Protein AF-A0A350UFX6-F1 (afdb_monomer_lite)

Sequence (81 aa):
MVETVTASRCYNCATPLPPGFDFGAECPKCKAQLHCCKQCTYFEPSTRFQCTKPIPERIAYKDRANECTFFRARVTVARKN

pLDDT: mean 88.68, std 12.98, range [43.19, 96.94]

Foldseek 3Di:
DFPFQWWFAALPPRHTDHPPDDQCFADPPPRFRRQFQSQAPQQACPDVLRGPDPDPDRDPDRRHHDDDPNGDGDIDTDGDD

Secondary structure (DSSP, 8-state):
-----EEEE-TTT-PEEPTT--TTSBPTTT--BSSSGGGBTTB-TTSGGGBSS--SS--S-SSS----TT--B-EEE----

Radius of gyration: 13.49 Å; chains: 1; bounding box: 29×25×42 Å

Structure (mmCIF, N/CA/C/O backbone):
data_AF-A0A350UFX6-F1
#
_entry.id   AF-A0A350UFX6-F1
#
loop_
_atom_site.group_PDB
_atom_site.id
_atom_site.type_symbol
_atom_site.label_atom_id
_atom_site.label_alt_id
_atom_site.label_comp_id
_atom_site.label_asym_id
_atom_site.label_entity_id
_atom_site.label_seq_id
_atom_site.pdbx_PDB_ins_code
_atom_site.Cartn_x
_atom_site.Cartn_y
_atom_site.Cartn_z
_atom_site.occupancy
_atom_site.B_iso_or_equiv
_atom_site.auth_seq_id
_atom_site.auth_comp_id
_atom_site.auth_asym_id
_atom_site.auth_atom_id
_atom_site.pdbx_PDB_model_num
ATOM 1 N N . MET A 1 1 ? -2.113 -16.307 27.062 1.00 43.19 1 MET A N 1
ATOM 2 C CA . MET A 1 1 ? -2.143 -16.137 25.592 1.00 43.19 1 MET A CA 1
ATOM 3 C C 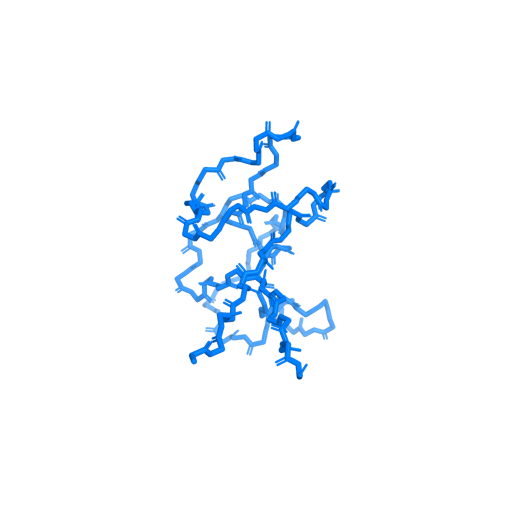. MET A 1 1 ? -1.970 -14.655 25.308 1.00 43.19 1 MET A C 1
ATOM 5 O O . MET A 1 1 ? -2.751 -13.878 25.833 1.00 43.19 1 MET A O 1
ATOM 9 N N . VAL A 1 2 ? -0.918 -14.248 24.594 1.00 47.69 2 VAL A N 1
ATOM 10 C CA . VAL A 1 2 ? -0.705 -12.834 24.241 1.00 47.69 2 VAL A CA 1
ATOM 11 C C . VAL A 1 2 ? -1.431 -12.583 22.927 1.00 47.69 2 VAL A C 1
ATOM 13 O O . VAL A 1 2 ? -1.028 -13.107 21.892 1.00 47.69 2 VAL A O 1
ATOM 16 N N . GLU A 1 3 ? -2.522 -11.825 22.966 1.00 51.25 3 GLU A N 1
ATOM 17 C CA . GLU A 1 3 ? -3.234 -11.407 21.759 1.00 51.25 3 GLU A CA 1
ATOM 18 C C . GLU A 1 3 ? -2.384 -10.373 21.007 1.00 51.25 3 GLU A C 1
ATOM 20 O O . GLU A 1 3 ? -2.314 -9.195 21.371 1.00 51.25 3 GLU A O 1
ATOM 25 N N . THR A 1 4 ? -1.686 -10.811 19.960 1.00 55.69 4 THR A N 1
ATOM 26 C CA . THR A 1 4 ? -0.986 -9.927 19.027 1.00 55.69 4 THR A CA 1
ATOM 27 C C . THR A 1 4 ? -2.006 -9.213 18.147 1.00 55.69 4 THR A C 1
ATOM 29 O O . THR A 1 4 ? -2.426 -9.716 17.104 1.00 55.69 4 THR A O 1
ATOM 32 N N . VAL A 1 5 ? -2.393 -7.999 18.545 1.00 59.56 5 VAL A N 1
ATOM 33 C CA . VAL A 1 5 ? -3.213 -7.132 17.694 1.00 59.56 5 VAL A CA 1
ATOM 34 C C . VAL A 1 5 ? -2.361 -6.701 16.502 1.00 59.56 5 VAL A C 1
ATOM 36 O O . VAL A 1 5 ? -1.482 -5.843 16.606 1.00 59.56 5 VAL A O 1
ATOM 39 N N . THR A 1 6 ? -2.604 -7.342 15.364 1.00 66.69 6 THR A N 1
ATOM 40 C CA . THR A 1 6 ? -1.978 -6.992 14.091 1.00 66.69 6 THR A CA 1
ATOM 41 C C . THR A 1 6 ? -2.849 -5.927 13.440 1.00 66.69 6 THR A C 1
ATOM 43 O O . THR A 1 6 ? -3.906 -6.239 12.896 1.00 66.69 6 THR A O 1
ATOM 46 N N . ALA A 1 7 ? -2.442 -4.661 13.536 1.00 80.88 7 ALA A N 1
ATOM 47 C CA . ALA A 1 7 ? -3.199 -3.547 12.971 1.00 80.88 7 ALA A CA 1
ATOM 48 C C . ALA A 1 7 ? -2.484 -3.011 11.727 1.00 80.88 7 ALA A C 1
ATOM 50 O O . ALA A 1 7 ? -1.343 -2.551 11.804 1.00 80.88 7 ALA A O 1
ATOM 51 N N . SER A 1 8 ? -3.151 -3.052 10.575 1.00 91.25 8 SER A N 1
ATOM 52 C CA . SER A 1 8 ? -2.719 -2.298 9.395 1.00 91.25 8 SER A CA 1
ATOM 53 C C . SER A 1 8 ? -3.415 -0.939 9.374 1.00 91.25 8 SER A C 1
ATOM 55 O O . SER A 1 8 ? -4.463 -0.744 9.989 1.00 91.25 8 SER A O 1
ATOM 57 N N . ARG A 1 9 ? -2.811 0.041 8.704 1.00 93.88 9 ARG A N 1
ATOM 58 C CA . ARG A 1 9 ? -3.374 1.387 8.539 1.00 93.88 9 ARG A CA 1
ATOM 59 C C . ARG A 1 9 ? -3.305 1.772 7.077 1.00 93.88 9 ARG A C 1
ATOM 61 O O . ARG A 1 9 ? -2.336 1.417 6.412 1.00 93.88 9 ARG A O 1
ATOM 68 N N . CYS A 1 10 ? -4.298 2.506 6.590 1.00 95.44 10 CYS A N 1
ATOM 69 C CA . CYS A 1 10 ? -4.279 3.040 5.232 1.00 95.44 10 CYS A CA 1
ATOM 70 C C . CYS A 1 10 ? -3.087 3.991 5.043 1.00 95.44 10 CYS A C 1
ATOM 72 O O . CYS A 1 10 ? -2.913 4.921 5.831 1.00 95.44 10 CYS A O 1
ATOM 74 N N . TYR A 1 11 ? -2.317 3.805 3.972 1.00 95.00 11 TYR A N 1
ATOM 75 C CA . TYR A 1 11 ? -1.169 4.647 3.635 1.00 95.00 11 TYR A CA 1
ATOM 76 C C . TYR A 1 11 ? -1.553 6.118 3.406 1.00 95.00 11 TYR A C 1
ATOM 78 O O . TYR A 1 11 ? -0.723 6.997 3.604 1.00 95.00 11 TYR A O 1
ATOM 86 N N . ASN A 1 12 ? -2.793 6.383 2.969 1.00 96.50 12 ASN A N 1
ATOM 87 C CA . ASN A 1 12 ? -3.249 7.719 2.589 1.00 96.50 12 ASN A CA 1
ATOM 88 C C . ASN A 1 12 ? -3.853 8.498 3.768 1.00 96.50 12 ASN A C 1
ATOM 90 O O . ASN A 1 12 ? -3.503 9.647 3.998 1.00 96.50 12 ASN A O 1
ATOM 94 N N . CYS A 1 13 ? -4.769 7.884 4.527 1.00 96.25 13 CYS A N 1
ATOM 95 C CA . CYS A 1 13 ? -5.525 8.577 5.583 1.00 96.25 13 CYS A CA 1
ATOM 96 C C . CYS A 1 13 ? -5.251 8.066 7.006 1.00 96.25 13 CYS A C 1
ATOM 98 O O . CYS A 1 13 ? -5.912 8.506 7.947 1.00 96.25 13 CYS A O 1
ATOM 100 N N . ALA A 1 14 ? -4.329 7.110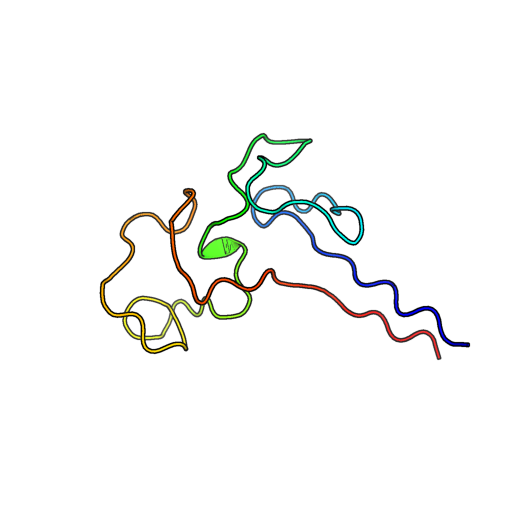 7.162 1.00 94.38 14 ALA A N 1
ATOM 101 C CA . ALA A 1 14 ? -3.930 6.490 8.429 1.00 94.38 14 ALA A CA 1
ATOM 102 C C . ALA A 1 14 ? -5.045 5.777 9.226 1.00 94.38 14 ALA A C 1
ATOM 104 O O . ALA A 1 14 ? -4.796 5.307 10.345 1.00 94.38 14 ALA A O 1
ATOM 105 N N . THR A 1 15 ? -6.252 5.639 8.658 1.00 94.06 15 THR A N 1
ATOM 106 C CA . THR A 1 15 ? -7.349 4.878 9.268 1.00 94.06 15 THR A CA 1
ATOM 107 C C . THR A 1 15 ? -6.912 3.444 9.550 1.00 94.06 15 THR A C 1
ATOM 109 O O . THR A 1 15 ? -6.372 2.802 8.643 1.00 94.06 15 THR A O 1
ATOM 112 N N . PRO A 1 16 ? -7.130 2.939 10.778 1.00 92.31 16 PRO A N 1
ATOM 113 C CA . PRO A 1 16 ? -6.865 1.546 11.099 1.00 92.31 16 PRO A CA 1
ATOM 114 C C . PRO A 1 16 ? -7.809 0.641 10.308 1.00 92.31 16 PRO A C 1
ATOM 116 O O . PRO A 1 16 ? -9.006 0.908 10.212 1.00 92.31 16 PRO A O 1
ATOM 119 N N . LEU A 1 17 ? -7.254 -0.423 9.743 1.00 91.00 17 LEU A N 1
ATOM 120 C CA . LEU A 1 17 ? -8.000 -1.478 9.079 1.00 91.00 17 LEU A CA 1
ATOM 121 C C . LEU A 1 17 ? -8.115 -2.667 10.044 1.00 91.00 17 LEU A C 1
ATOM 123 O O . LEU A 1 17 ? -7.151 -2.958 10.766 1.00 91.00 17 LEU A O 1
ATOM 127 N N . PRO A 1 18 ? -9.276 -3.340 10.086 1.00 85.38 18 PRO A N 1
ATOM 128 C CA . PRO A 1 18 ? -9.470 -4.494 10.951 1.00 85.38 18 PRO A CA 1
ATOM 129 C C . PRO A 1 18 ? -8.513 -5.641 10.575 1.00 85.38 18 PRO A C 1
ATOM 131 O O . PRO A 1 18 ? -8.039 -5.719 9.436 1.00 85.38 18 PRO A O 1
ATOM 134 N N . PRO A 1 19 ? -8.203 -6.547 11.517 1.00 83.12 19 PRO A N 1
ATOM 135 C CA . PRO A 1 19 ? -7.443 -7.750 11.199 1.00 83.12 19 PRO A CA 1
ATOM 136 C C . PRO A 1 19 ? -8.196 -8.580 10.148 1.00 83.12 19 PRO A C 1
ATOM 138 O O . PRO A 1 19 ? -9.413 -8.717 10.220 1.00 83.12 19 PRO A O 1
ATOM 141 N N . GLY A 1 20 ? -7.474 -9.111 9.159 1.00 83.06 20 GLY A N 1
ATOM 142 C CA . GLY A 1 20 ? -8.078 -9.870 8.057 1.00 83.06 20 GLY A CA 1
ATOM 143 C C . GLY A 1 20 ? -8.813 -9.023 7.011 1.00 83.06 20 GLY A C 1
ATOM 144 O O . GLY A 1 20 ? -9.531 -9.586 6.194 1.00 83.06 20 GLY A O 1
ATOM 145 N N . PHE A 1 21 ? -8.647 -7.693 7.018 1.00 88.38 21 PHE A N 1
ATOM 146 C CA . PHE A 1 21 ? -9.196 -6.826 5.974 1.00 88.38 21 PHE A CA 1
ATOM 147 C C . PHE A 1 21 ? -8.711 -7.248 4.577 1.00 88.38 21 PHE A C 1
ATOM 149 O O . PHE A 1 21 ? -7.521 -7.504 4.378 1.00 88.38 21 PHE A O 1
ATOM 156 N N . ASP A 1 22 ? -9.630 -7.274 3.611 1.00 90.75 22 ASP A N 1
ATOM 157 C CA . ASP A 1 22 ? -9.314 -7.559 2.215 1.00 90.75 22 ASP A CA 1
ATOM 158 C C . ASP A 1 22 ? -8.612 -6.358 1.567 1.00 90.75 22 ASP A C 1
ATOM 160 O O . ASP A 1 22 ? -9.207 -5.303 1.370 1.00 90.75 22 ASP A O 1
ATOM 164 N N . PHE A 1 23 ? -7.329 -6.498 1.230 1.00 92.12 23 PHE A N 1
ATOM 165 C CA . PHE A 1 23 ? -6.566 -5.406 0.615 1.00 92.12 23 PHE A CA 1
ATOM 166 C C . PHE A 1 23 ? -6.927 -5.163 -0.855 1.00 92.12 23 PHE A C 1
ATOM 168 O O . PHE A 1 23 ? -6.519 -4.131 -1.388 1.00 92.12 23 PHE A O 1
ATOM 175 N N . GLY A 1 24 ? -7.684 -6.063 -1.495 1.00 92.50 24 GLY A N 1
ATOM 176 C CA . GLY A 1 24 ? -8.273 -5.833 -2.815 1.00 92.50 24 GLY A CA 1
ATOM 177 C C . GLY A 1 24 ? -9.352 -4.748 -2.790 1.00 92.50 24 GLY A C 1
ATOM 178 O O . GLY A 1 24 ? -9.532 -4.035 -3.778 1.00 92.50 24 GLY A O 1
ATOM 179 N N . ALA A 1 25 ? -10.010 -4.559 -1.645 1.00 92.88 25 ALA A N 1
ATOM 180 C CA . ALA A 1 25 ? -10.967 -3.487 -1.428 1.00 92.88 25 ALA A CA 1
ATOM 181 C C . ALA A 1 25 ? -10.310 -2.105 -1.235 1.00 92.88 25 ALA A C 1
ATOM 183 O O . ALA A 1 25 ? -9.144 -1.940 -0.858 1.00 92.88 25 ALA A O 1
ATOM 184 N N . GLU A 1 26 ? -11.110 -1.066 -1.459 1.00 95.75 26 GLU A N 1
ATOM 185 C CA . GLU A 1 26 ? -10.734 0.317 -1.185 1.00 95.75 26 GLU A CA 1
ATOM 186 C C . GLU A 1 26 ? -10.851 0.649 0.308 1.00 95.75 26 GLU A C 1
ATOM 188 O O . GLU A 1 26 ? -11.643 0.069 1.055 1.00 95.75 26 GLU A O 1
ATOM 193 N N . CYS A 1 27 ? -10.096 1.651 0.756 1.00 95.44 27 CYS A N 1
ATOM 194 C CA . CYS A 1 27 ? -10.178 2.132 2.127 1.00 95.44 27 CYS A CA 1
ATOM 195 C C . CYS A 1 27 ? -11.611 2.587 2.469 1.00 95.44 27 CYS A C 1
ATOM 197 O O . CYS A 1 27 ? -12.155 3.449 1.773 1.00 95.44 27 CYS A O 1
ATOM 199 N N . PRO A 1 28 ? -12.198 2.133 3.593 1.00 93.94 28 PRO A N 1
ATOM 200 C CA . PRO A 1 28 ? -13.572 2.485 3.955 1.00 93.94 28 PRO A CA 1
ATOM 201 C C . PRO A 1 28 ? -13.769 3.985 4.229 1.00 93.94 28 PRO A C 1
ATOM 203 O O . PRO A 1 28 ? -14.886 4.476 4.111 1.00 93.94 28 PRO A O 1
ATOM 206 N N . LYS A 1 29 ? -12.697 4.722 4.565 1.00 96.00 29 LYS A N 1
ATOM 207 C CA . LYS A 1 29 ? -12.757 6.160 4.872 1.00 96.00 29 LYS A CA 1
ATOM 208 C C . LYS A 1 29 ? -12.477 7.057 3.668 1.00 96.00 29 LYS A C 1
ATOM 210 O O . LYS A 1 29 ? -13.222 7.995 3.429 1.00 96.00 29 LYS A O 1
ATOM 215 N N . CYS A 1 30 ? -11.375 6.823 2.955 1.00 96.94 30 CYS A N 1
ATOM 216 C CA . CYS A 1 30 ? -10.910 7.729 1.894 1.00 96.94 30 CYS A CA 1
ATOM 217 C C . CYS A 1 30 ? -10.974 7.127 0.488 1.00 96.94 30 CYS A C 1
ATOM 219 O O . CYS A 1 30 ? -10.519 7.773 -0.449 1.00 96.94 30 CYS A O 1
ATOM 221 N N . LYS A 1 31 ? -11.476 5.891 0.348 1.00 96.00 31 LYS A N 1
ATOM 222 C CA . LYS A 1 31 ? -11.575 5.154 -0.922 1.00 96.00 31 LYS A CA 1
ATOM 223 C C . LYS A 1 31 ? -10.245 4.949 -1.662 1.00 96.00 31 LYS A C 1
ATOM 225 O O . LYS A 1 31 ? -10.225 4.571 -2.820 1.00 96.00 31 LYS A O 1
ATOM 230 N N . ALA A 1 32 ? -9.110 5.145 -0.988 1.00 96.31 32 ALA A N 1
ATOM 231 C CA . ALA A 1 32 ? -7.804 4.839 -1.562 1.00 96.31 32 ALA A CA 1
ATOM 232 C C . ALA A 1 32 ? -7.655 3.332 -1.809 1.00 96.31 32 ALA A C 1
ATOM 234 O O . ALA A 1 32 ? -8.054 2.523 -0.970 1.00 96.31 32 ALA A O 1
ATOM 235 N N . GLN A 1 33 ? -7.027 2.966 -2.921 1.00 96.44 33 GLN A N 1
ATOM 236 C CA . GLN A 1 33 ? -6.766 1.576 -3.284 1.00 96.44 33 GLN A CA 1
ATOM 237 C C . GLN A 1 33 ? -5.675 0.995 -2.380 1.00 96.44 33 GLN A C 1
ATOM 239 O O . GLN A 1 33 ? -4.573 1.541 -2.292 1.00 96.44 33 GLN A O 1
ATOM 244 N N . LEU A 1 34 ? -5.983 -0.095 -1.674 1.00 95.69 34 LEU A N 1
ATOM 245 C CA . LEU A 1 34 ? -5.098 -0.637 -0.642 1.00 95.69 34 LEU A CA 1
ATOM 246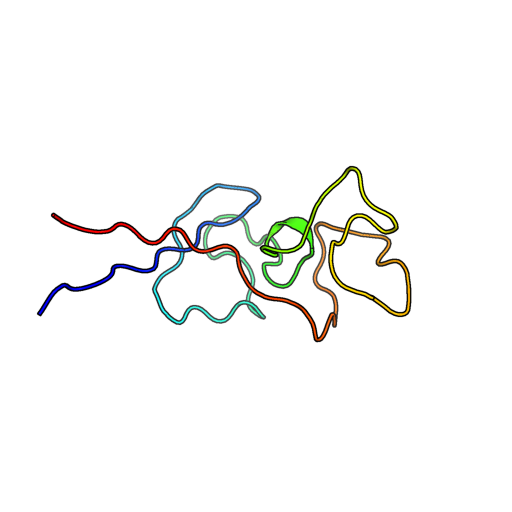 C C . LEU A 1 34 ? -4.132 -1.702 -1.174 1.00 95.69 34 LEU A C 1
ATOM 248 O O . LEU A 1 34 ? -3.050 -1.858 -0.612 1.00 95.69 34 LEU A O 1
ATOM 252 N N . HIS A 1 35 ? -4.430 -2.354 -2.298 1.00 96.31 35 HIS A N 1
ATOM 253 C CA . HIS A 1 35 ? -3.485 -3.231 -2.994 1.00 96.31 35 HIS A CA 1
ATOM 254 C C . HIS A 1 35 ? -2.488 -2.432 -3.856 1.00 96.31 35 HIS A C 1
ATOM 256 O O . HIS A 1 35 ? -2.397 -2.599 -5.072 1.00 96.31 35 HIS A O 1
ATOM 262 N N . CYS A 1 36 ? -1.759 -1.500 -3.238 1.00 96.94 36 CYS A N 1
ATOM 263 C CA . CYS A 1 36 ? -0.824 -0.600 -3.915 1.00 96.94 36 CYS A CA 1
ATOM 264 C C . CYS A 1 36 ? 0.585 -0.663 -3.309 1.00 96.94 36 CYS A C 1
ATOM 266 O O . CYS A 1 36 ? 0.780 -1.099 -2.172 1.00 96.94 36 CYS A O 1
ATOM 268 N N . CYS A 1 37 ? 1.602 -0.197 -4.044 1.00 96.62 37 CYS A N 1
ATOM 269 C CA . CYS A 1 37 ? 2.975 -0.201 -3.535 1.00 96.62 37 CYS A CA 1
ATOM 270 C C . CYS A 1 37 ? 3.107 0.598 -2.231 1.00 96.62 37 CYS A C 1
ATOM 272 O O . CYS A 1 37 ? 3.754 0.120 -1.309 1.00 96.62 37 CYS A O 1
ATOM 274 N N . LYS A 1 38 ? 2.449 1.755 -2.095 1.00 95.94 38 LYS A N 1
ATOM 275 C CA . LYS A 1 38 ? 2.524 2.575 -0.870 1.00 95.94 38 LYS A CA 1
ATOM 276 C C . LYS A 1 38 ? 1.965 1.881 0.383 1.00 95.94 38 LYS A C 1
ATOM 278 O O . LYS A 1 38 ? 2.357 2.239 1.490 1.00 95.94 38 LYS A O 1
ATOM 283 N N . GLN A 1 39 ? 1.084 0.891 0.227 1.00 96.12 39 GLN A N 1
ATOM 284 C CA . GLN A 1 39 ? 0.550 0.072 1.323 1.00 96.12 39 GLN A CA 1
ATOM 285 C C . GLN A 1 39 ? 1.408 -1.182 1.607 1.00 96.12 39 GLN A C 1
ATOM 287 O O . GLN A 1 39 ? 1.191 -1.882 2.601 1.00 96.12 39 GLN A O 1
ATOM 292 N N . CYS A 1 40 ? 2.390 -1.479 0.751 1.00 96.25 40 CYS A N 1
ATOM 293 C CA . CYS A 1 40 ? 3.224 -2.673 0.828 1.00 96.25 40 CYS A CA 1
ATOM 294 C C . CYS A 1 40 ? 4.415 -2.489 1.785 1.00 96.25 40 CYS A C 1
ATOM 296 O O . CYS A 1 40 ? 5.085 -1.460 1.791 1.00 96.25 40 CYS A O 1
ATOM 298 N N . THR A 1 41 ? 4.747 -3.528 2.550 1.00 95.44 41 THR A N 1
ATOM 299 C CA . THR A 1 41 ? 5.900 -3.564 3.462 1.00 95.44 41 THR A CA 1
ATOM 300 C C . THR A 1 41 ? 7.257 -3.569 2.751 1.00 95.44 41 THR A C 1
ATOM 302 O O . THR A 1 41 ? 8.271 -3.370 3.412 1.00 95.44 41 THR A O 1
ATOM 305 N N . TYR A 1 42 ? 7.289 -3.851 1.444 1.00 96.31 42 TYR A N 1
ATOM 306 C CA . TYR A 1 42 ? 8.515 -3.922 0.638 1.00 96.31 42 TYR A CA 1
ATOM 307 C C . TYR A 1 42 ? 8.793 -2.647 -0.162 1.00 96.31 42 TYR A C 1
ATOM 309 O O . TYR A 1 42 ? 9.787 -2.589 -0.886 1.00 96.31 42 TYR A O 1
ATOM 317 N N . PHE A 1 43 ? 7.910 -1.652 -0.078 1.00 96.06 43 PHE A N 1
ATOM 318 C CA . PHE A 1 43 ? 8.090 -0.389 -0.775 1.00 96.06 43 PHE A CA 1
ATOM 319 C C . PHE A 1 43 ? 9.198 0.427 -0.122 1.00 96.06 43 PHE A C 1
ATOM 321 O O . PHE A 1 43 ? 9.102 0.777 1.051 1.00 96.06 43 PHE A O 1
ATOM 328 N N . GLU A 1 44 ? 10.229 0.728 -0.907 1.00 95.38 44 GLU A N 1
ATOM 329 C CA . GLU A 1 44 ? 11.417 1.448 -0.455 1.00 95.38 44 GLU A CA 1
ATOM 330 C C . GLU A 1 44 ? 11.846 2.455 -1.535 1.00 95.38 44 GLU A C 1
ATOM 332 O O . GLU A 1 44 ? 12.403 2.034 -2.555 1.00 95.38 44 GLU A O 1
ATOM 337 N N . PRO A 1 45 ? 11.593 3.767 -1.358 1.00 94.00 45 PRO A N 1
ATOM 338 C CA . PRO A 1 45 ? 11.776 4.790 -2.395 1.00 94.00 45 PRO A CA 1
ATOM 339 C C . PRO A 1 45 ? 13.182 4.862 -3.000 1.00 94.00 45 PRO A C 1
ATOM 341 O O . PRO A 1 45 ? 13.327 5.227 -4.166 1.00 94.00 45 PRO A O 1
ATOM 344 N N . SER A 1 46 ? 14.202 4.495 -2.225 1.00 95.25 46 SER A N 1
ATOM 345 C CA . SER A 1 46 ? 15.615 4.605 -2.607 1.00 95.25 46 SER A CA 1
ATOM 346 C C . SER A 1 46 ? 16.133 3.423 -3.436 1.00 95.25 46 SER A C 1
ATOM 348 O O . SER A 1 46 ? 17.283 3.427 -3.865 1.00 95.25 46 SER A O 1
ATOM 350 N N . THR A 1 47 ? 15.315 2.391 -3.659 1.00 94.25 47 THR A N 1
ATOM 351 C CA . THR A 1 47 ? 15.725 1.175 -4.382 1.00 94.25 47 THR A CA 1
ATOM 352 C C . THR A 1 47 ? 15.258 1.172 -5.835 1.00 94.25 47 THR A C 1
ATOM 354 O O . THR A 1 47 ? 14.336 1.895 -6.228 1.00 94.25 47 THR A O 1
ATOM 357 N N . ARG A 1 48 ? 15.873 0.318 -6.665 1.00 93.00 48 ARG A N 1
ATOM 358 C CA . ARG A 1 48 ? 15.421 0.097 -8.045 1.00 93.00 48 ARG A CA 1
ATOM 359 C C . ARG A 1 48 ? 13.942 -0.298 -8.043 1.00 93.00 48 ARG A C 1
ATOM 361 O O . ARG A 1 48 ? 13.511 -1.161 -7.291 1.00 93.00 48 ARG A O 1
ATOM 368 N N . PHE A 1 49 ? 13.165 0.373 -8.891 1.00 94.69 49 PHE A N 1
ATOM 369 C CA . PHE A 1 49 ? 11.705 0.243 -8.977 1.00 94.69 49 PHE A CA 1
ATOM 370 C C . PHE A 1 49 ? 10.927 0.539 -7.685 1.00 94.69 49 PHE A C 1
ATOM 372 O O . PHE A 1 49 ? 9.704 0.350 -7.657 1.00 94.69 49 PHE A O 1
ATOM 379 N N . GLN A 1 50 ? 11.606 1.087 -6.676 1.00 96.19 50 GLN A N 1
ATOM 380 C CA . GLN A 1 50 ? 11.075 1.432 -5.362 1.00 96.19 50 GLN A CA 1
ATOM 381 C C . GLN A 1 50 ? 10.526 0.206 -4.614 1.00 96.19 50 GLN A C 1
ATOM 383 O O . GLN A 1 50 ? 9.488 0.278 -3.953 1.00 96.19 50 GLN A O 1
ATOM 388 N N . CYS A 1 51 ? 11.176 -0.947 -4.782 1.00 96.38 51 CYS A N 1
ATOM 389 C CA . CYS A 1 51 ? 10.792 -2.209 -4.167 1.00 96.38 51 CYS A CA 1
ATOM 390 C C . CYS A 1 51 ? 12.037 -3.017 -3.791 1.00 96.38 51 CYS A C 1
ATOM 392 O O . CYS A 1 51 ? 12.959 -3.161 -4.590 1.00 96.38 51 CYS A O 1
ATOM 394 N N . THR A 1 52 ? 12.031 -3.615 -2.602 1.00 96.44 52 THR A N 1
ATOM 395 C CA . THR A 1 52 ? 13.118 -4.496 -2.137 1.00 96.44 52 THR A CA 1
ATOM 396 C C . THR A 1 52 ? 13.006 -5.933 -2.656 1.00 96.44 52 THR A C 1
ATOM 398 O O . THR A 1 52 ? 13.897 -6.749 -2.425 1.00 96.44 52 THR A O 1
ATOM 401 N N . LYS A 1 53 ? 11.913 -6.270 -3.355 1.00 95.94 53 LYS A N 1
ATOM 402 C CA . LYS A 1 53 ? 11.705 -7.572 -4.005 1.00 95.94 53 LYS A CA 1
ATOM 403 C C . LYS A 1 53 ? 12.109 -7.535 -5.483 1.00 95.94 53 LYS A C 1
ATOM 405 O O . LYS A 1 53 ? 11.998 -6.480 -6.108 1.00 95.94 53 LYS A O 1
ATOM 410 N N . PRO A 1 54 ? 12.527 -8.678 -6.061 1.00 93.56 54 PRO A N 1
ATOM 411 C CA . PRO A 1 54 ? 12.894 -8.775 -7.472 1.00 93.56 54 PRO A CA 1
ATOM 412 C C . PRO A 1 54 ? 11.643 -8.754 -8.363 1.00 93.56 54 PRO A C 1
ATOM 414 O O . PRO A 1 54 ? 11.207 -9.784 -8.872 1.00 93.56 54 PRO A O 1
ATOM 417 N N . ILE A 1 55 ? 11.024 -7.582 -8.516 1.00 92.25 55 ILE A N 1
ATOM 418 C CA . ILE A 1 55 ? 9.860 -7.425 -9.391 1.00 92.25 55 ILE A CA 1
ATOM 419 C C . ILE A 1 55 ? 10.293 -7.468 -10.868 1.00 92.25 55 ILE A C 1
ATOM 421 O O . ILE A 1 55 ? 11.335 -6.895 -11.204 1.00 92.25 55 ILE A O 1
ATOM 425 N N . PRO A 1 56 ? 9.512 -8.119 -11.750 1.00 90.19 56 PRO A N 1
ATOM 426 C CA . PRO A 1 56 ? 9.878 -8.272 -13.158 1.00 90.19 56 PRO A CA 1
ATOM 427 C C . PRO A 1 56 ? 9.816 -6.944 -13.924 1.00 90.19 56 PRO A C 1
ATOM 429 O O . PRO A 1 56 ? 10.656 -6.688 -14.781 1.00 90.19 56 PRO A O 1
ATOM 432 N N . GLU A 1 57 ? 8.863 -6.074 -13.578 1.00 90.94 57 GLU A N 1
ATOM 433 C CA . GLU A 1 57 ? 8.640 -4.788 -14.237 1.00 90.94 57 GLU A CA 1
ATOM 434 C C . GLU A 1 57 ? 8.369 -3.664 -13.226 1.00 90.94 57 GLU A C 1
ATOM 436 O O . GLU A 1 57 ? 7.873 -3.872 -12.113 1.00 90.94 57 GLU A O 1
ATOM 441 N N . ARG A 1 58 ? 8.694 -2.430 -13.625 1.00 92.69 58 ARG A N 1
ATOM 442 C CA . ARG A 1 58 ? 8.373 -1.222 -12.868 1.00 92.69 58 ARG A CA 1
ATOM 443 C C . ARG A 1 58 ? 6.867 -0.947 -12.871 1.00 92.69 58 ARG A C 1
ATOM 445 O O . ARG A 1 58 ? 6.311 -0.495 -13.860 1.00 92.69 58 ARG A O 1
ATOM 452 N N . ILE A 1 59 ? 6.258 -0.991 -11.691 1.00 93.94 59 ILE A N 1
ATOM 453 C CA . ILE A 1 59 ? 4.913 -0.433 -11.474 1.00 93.94 59 ILE A CA 1
ATOM 454 C C . ILE A 1 59 ? 4.989 1.103 -11.529 1.00 93.94 59 ILE A C 1
ATOM 456 O O . ILE A 1 59 ? 5.695 1.701 -10.707 1.00 93.94 59 ILE A O 1
ATOM 460 N N . ALA A 1 60 ? 4.297 1.738 -12.481 1.00 93.31 60 ALA A N 1
ATOM 461 C CA . ALA A 1 60 ? 4.352 3.189 -12.700 1.00 93.31 60 ALA A CA 1
ATOM 462 C C . ALA A 1 60 ? 3.661 3.987 -11.580 1.00 93.31 60 ALA A C 1
ATOM 464 O O . ALA A 1 60 ? 4.268 4.886 -10.996 1.00 93.31 60 ALA A O 1
ATOM 465 N N . TYR A 1 61 ? 2.422 3.618 -11.242 1.00 94.69 61 TYR A N 1
ATOM 466 C CA . TYR A 1 61 ? 1.616 4.276 -10.213 1.00 94.69 61 TYR A CA 1
ATOM 467 C C . TYR A 1 61 ? 1.712 3.515 -8.888 1.00 94.69 61 TYR A C 1
ATOM 469 O O . TYR A 1 61 ? 1.269 2.375 -8.777 1.00 94.69 61 TYR A O 1
ATOM 477 N N . LYS A 1 62 ? 2.318 4.132 -7.869 1.00 94.88 62 LYS A N 1
ATOM 478 C CA . LYS A 1 62 ? 2.595 3.477 -6.573 1.00 94.88 62 LYS A CA 1
ATOM 479 C C . LYS A 1 62 ? 1.436 3.552 -5.582 1.00 94.88 62 LYS A C 1
ATOM 481 O O . LYS A 1 62 ? 1.441 2.845 -4.578 1.00 94.88 62 LYS A O 1
ATOM 486 N N . ASP A 1 63 ? 0.478 4.418 -5.856 1.00 94.88 63 ASP A N 1
ATOM 487 C CA . ASP A 1 63 ? -0.723 4.709 -5.076 1.00 94.88 63 ASP A CA 1
ATOM 488 C C . ASP A 1 63 ? -2.005 4.146 -5.700 1.00 94.88 63 ASP A C 1
ATOM 490 O O . ASP A 1 63 ? -3.087 4.364 -5.164 1.00 94.88 63 ASP A O 1
ATOM 494 N N . ARG A 1 64 ? -1.888 3.412 -6.810 1.00 95.19 64 ARG A N 1
ATOM 495 C CA . ARG A 1 64 ? -2.994 2.687 -7.437 1.00 95.19 64 ARG A CA 1
ATOM 496 C C . ARG A 1 64 ? -2.860 1.184 -7.205 1.00 95.19 64 ARG A C 1
ATOM 498 O O . ARG A 1 64 ? -1.757 0.667 -6.990 1.00 95.19 64 ARG A O 1
ATOM 505 N N . ALA A 1 65 ? -4.001 0.513 -7.254 1.00 95.69 65 ALA A N 1
ATOM 506 C CA . ALA A 1 65 ? -4.151 -0.922 -7.303 1.00 95.69 65 ALA A CA 1
ATOM 507 C C . ALA A 1 65 ? -3.264 -1.470 -8.419 1.00 95.69 65 ALA A C 1
ATOM 509 O O . ALA A 1 65 ? -3.230 -0.938 -9.530 1.00 95.69 65 ALA A O 1
ATOM 510 N N . ASN A 1 66 ? -2.507 -2.504 -8.090 1.00 94.44 66 ASN A N 1
ATOM 511 C CA . ASN A 1 66 ? -1.678 -3.238 -9.034 1.00 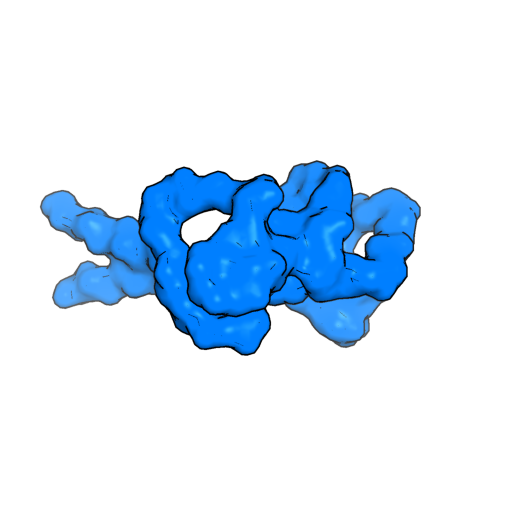94.44 66 ASN A CA 1
ATOM 512 C C . ASN A 1 66 ? -1.820 -4.736 -8.777 1.00 94.44 66 ASN A C 1
ATOM 514 O O . ASN A 1 66 ? -2.451 -5.139 -7.811 1.00 94.44 66 ASN A O 1
ATOM 518 N N . GLU A 1 67 ? -1.216 -5.560 -9.620 1.00 93.88 67 GLU A N 1
ATOM 519 C CA . GLU A 1 67 ? -1.314 -7.023 -9.537 1.00 93.88 67 GLU A CA 1
ATOM 520 C C . GLU A 1 67 ? -0.009 -7.646 -9.017 1.00 93.88 67 GLU A C 1
ATOM 522 O O . GLU A 1 67 ? 0.350 -8.773 -9.348 1.00 93.88 67 GLU A O 1
ATOM 527 N N . CYS A 1 68 ? 0.756 -6.897 -8.213 1.00 94.50 68 CYS A N 1
ATOM 528 C CA . CYS A 1 68 ? 2.032 -7.374 -7.696 1.00 94.50 68 CYS A CA 1
ATOM 529 C C . CYS A 1 68 ? 1.833 -8.599 -6.796 1.00 94.50 68 CYS A C 1
ATOM 531 O O . CYS A 1 68 ? 1.348 -8.487 -5.673 1.00 94.50 68 CYS A O 1
ATOM 533 N N . THR A 1 69 ? 2.305 -9.758 -7.246 1.00 93.69 69 THR A N 1
ATOM 534 C CA . THR A 1 69 ? 2.223 -11.025 -6.500 1.00 93.69 69 THR A CA 1
ATOM 535 C C . THR A 1 69 ? 3.091 -11.046 -5.239 1.00 93.69 69 THR A C 1
ATOM 537 O O . THR A 1 69 ? 2.859 -11.844 -4.336 1.00 93.69 69 THR A O 1
ATOM 540 N N . PHE A 1 70 ? 4.071 -10.142 -5.135 1.00 95.44 70 PHE A N 1
ATOM 541 C CA . PHE A 1 70 ? 4.887 -9.951 -3.931 1.00 95.44 70 PHE A CA 1
ATOM 542 C C . PHE A 1 70 ? 4.240 -9.032 -2.890 1.00 95.44 70 PHE A C 1
ATOM 544 O O . PHE A 1 70 ? 4.873 -8.732 -1.873 1.00 95.44 70 PHE A O 1
ATOM 551 N N . PHE A 1 71 ? 3.034 -8.518 -3.138 1.00 95.12 71 PHE A N 1
ATOM 552 C CA . PHE A 1 71 ? 2.383 -7.600 -2.217 1.00 95.12 71 PHE A CA 1
ATOM 553 C C . PHE A 1 71 ? 2.234 -8.217 -0.822 1.00 95.12 71 PHE A C 1
ATOM 555 O O . PHE A 1 71 ? 1.755 -9.334 -0.641 1.00 95.12 71 PHE A O 1
ATOM 562 N N . ARG A 1 72 ? 2.625 -7.445 0.192 1.00 93.94 72 ARG A N 1
ATOM 563 C CA . ARG A 1 72 ? 2.373 -7.771 1.591 1.00 93.94 72 ARG A CA 1
ATOM 564 C C . ARG A 1 72 ? 2.087 -6.489 2.342 1.00 93.94 72 ARG A C 1
ATOM 566 O O . ARG A 1 72 ? 2.953 -5.621 2.420 1.00 93.94 72 ARG A O 1
ATOM 573 N N . ALA A 1 73 ? 0.886 -6.368 2.890 1.00 93.00 73 ALA A N 1
ATOM 574 C CA . ALA A 1 73 ? 0.475 -5.160 3.584 1.00 93.00 73 ALA A CA 1
ATOM 575 C C . ALA A 1 73 ? 1.373 -4.849 4.788 1.00 93.00 73 ALA A C 1
ATOM 577 O O . ALA A 1 73 ? 1.776 -5.743 5.541 1.00 93.00 73 ALA A O 1
ATOM 578 N N . ARG A 1 74 ? 1.663 -3.561 4.994 1.00 90.69 74 ARG A N 1
ATOM 579 C CA . ARG A 1 74 ? 2.359 -3.100 6.196 1.00 90.69 74 ARG A CA 1
ATOM 580 C C . ARG A 1 74 ? 1.440 -3.249 7.411 1.00 90.69 74 ARG A C 1
ATOM 582 O O . ARG A 1 74 ? 0.362 -2.657 7.468 1.00 90.69 74 ARG A O 1
ATOM 589 N N . VAL A 1 75 ? 1.894 -4.024 8.389 1.00 87.19 75 VAL A N 1
ATOM 590 C CA . VAL A 1 75 ? 1.207 -4.242 9.664 1.00 87.19 75 VAL A CA 1
ATOM 591 C C . VAL A 1 75 ? 2.086 -3.778 10.815 1.00 87.19 75 VAL A C 1
ATOM 593 O O . VAL A 1 75 ? 3.293 -4.020 10.824 1.00 87.19 75 VAL A O 1
ATOM 596 N N . THR A 1 76 ? 1.479 -3.123 11.797 1.00 80.75 76 THR A N 1
ATOM 597 C CA . THR A 1 76 ? 2.125 -2.840 13.075 1.00 80.75 76 THR A CA 1
ATOM 598 C C . THR A 1 76 ? 1.727 -3.943 14.044 1.00 80.75 76 THR A C 1
ATOM 600 O O . THR A 1 76 ? 0.545 -4.129 14.332 1.00 80.75 76 THR A O 1
ATOM 603 N N . VAL A 1 77 ? 2.717 -4.686 14.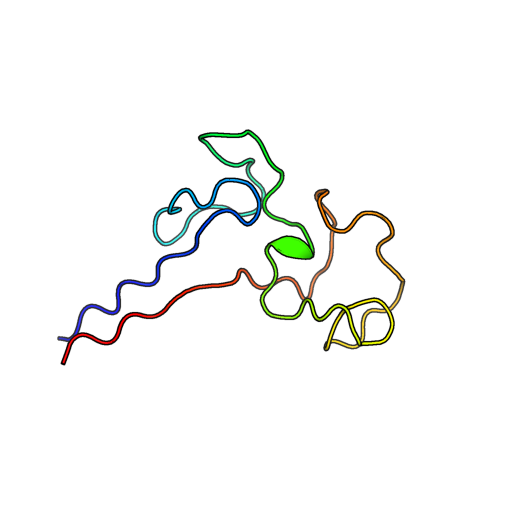537 1.00 72.75 77 VAL A N 1
ATOM 604 C CA . VAL A 1 77 ? 2.522 -5.677 15.598 1.00 72.75 77 VAL A CA 1
ATOM 605 C C . VAL A 1 77 ? 2.834 -4.991 16.920 1.00 72.75 77 VAL A C 1
ATOM 607 O O . VAL A 1 77 ? 3.995 -4.717 17.219 1.00 72.75 77 VAL A O 1
ATOM 610 N N . ALA A 1 78 ? 1.803 -4.693 17.706 1.00 66.75 78 ALA A N 1
ATOM 611 C CA . ALA A 1 78 ? 2.000 -4.266 19.083 1.00 66.75 78 ALA A CA 1
ATOM 612 C C . ALA A 1 78 ? 2.218 -5.514 19.950 1.00 66.75 78 ALA A C 1
ATOM 614 O O . ALA A 1 78 ? 1.338 -6.370 20.051 1.00 66.75 78 ALA A O 1
ATOM 615 N N . ARG A 1 79 ? 3.398 -5.636 20.565 1.00 65.31 79 ARG A N 1
ATOM 616 C CA . ARG A 1 79 ? 3.644 -6.625 21.620 1.00 65.31 79 ARG A CA 1
ATOM 617 C C . ARG A 1 79 ? 3.167 -6.014 22.935 1.00 65.31 79 ARG A C 1
ATOM 619 O O . ARG A 1 79 ? 3.740 -5.024 23.375 1.00 65.31 79 ARG A O 1
ATOM 626 N N . LYS A 1 80 ? 2.106 -6.563 23.528 1.00 55.91 80 LYS A N 1
ATOM 627 C CA . LYS A 1 80 ? 1.759 -6.258 24.922 1.00 55.91 80 LYS A CA 1
ATOM 628 C C . LYS A 1 80 ? 2.738 -7.026 25.813 1.00 55.91 80 LYS A C 1
ATOM 630 O O . LYS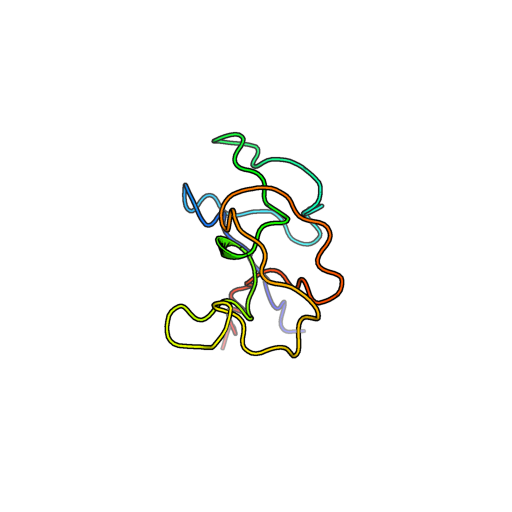 A 1 80 ? 2.839 -8.242 25.663 1.00 55.91 80 LYS A O 1
ATOM 635 N N . ASN A 1 81 ? 3.491 -6.298 26.634 1.00 54.34 81 ASN A N 1
ATOM 636 C CA . ASN A 1 81 ? 4.325 -6.847 27.701 1.00 54.34 81 ASN A CA 1
ATOM 637 C C . ASN A 1 81 ? 3.505 -6.955 28.983 1.00 54.34 81 ASN A C 1
ATOM 639 O O . ASN A 1 81 ? 2.700 -6.025 29.212 1.00 54.34 81 ASN A O 1
#